Protein AF-F0GDU3-F1 (afdb_monomer_lite)

pLDDT: mean 96.69, std 1.93, range [89.75, 98.31]

Secondary structure (DSSP, 8-state):
-EEEEEEEEEEE-TTS-EEEEEEEEEEEE-TT-------STT--

Sequence (44 aa):
MIELDKLTKTFTGKDGQAVRAVDAVSLSVAEGEICVFLGPSGCG

Radius of gyration: 13.33 Å; chains: 1; bounding box: 27×12×35 Å

Foldseek 3Di:
DDWDAQDWDWDQDPVRDIDTLDGGDTDDADPPGDDDDDDDPSND

Structure (mmCIF, N/CA/C/O backbone):
data_AF-F0GDU3-F1
#
_entry.id   AF-F0GDU3-F1
#
loop_
_atom_site.group_PDB
_atom_site.id
_atom_site.type_symbol
_atom_site.label_atom_id
_atom_site.label_alt_id
_atom_site.label_comp_id
_atom_site.label_asym_id
_atom_site.label_entity_id
_atom_site.label_seq_id
_atom_site.pdbx_PDB_ins_code
_atom_site.Cartn_x
_atom_site.Cartn_y
_atom_site.Cartn_z
_atom_site.occupancy
_atom_site.B_iso_or_equiv
_atom_site.auth_seq_id
_atom_site.auth_comp_id
_atom_site.auth_asym_id
_atom_site.auth_atom_id
_atom_site.pdbx_PDB_model_num
ATOM 1 N N . MET A 1 1 ? -13.487 8.939 9.906 1.00 89.75 1 MET A N 1
ATOM 2 C CA . MET A 1 1 ? -13.433 7.588 9.308 1.00 89.75 1 MET A CA 1
ATOM 3 C C . MET A 1 1 ? -12.670 7.662 7.992 1.00 89.75 1 MET A C 1
ATOM 5 O O . MET A 1 1 ? -12.952 8.567 7.213 1.00 89.75 1 MET A O 1
ATOM 9 N N . ILE A 1 2 ? -11.682 6.789 7.781 1.00 97.69 2 ILE A N 1
ATOM 10 C CA . ILE A 1 2 ? -10.892 6.676 6.541 1.00 97.69 2 ILE A CA 1
ATOM 11 C C . ILE A 1 2 ? -11.205 5.320 5.912 1.00 97.69 2 ILE A C 1
ATOM 13 O O . ILE A 1 2 ? -11.124 4.316 6.607 1.00 97.69 2 ILE A O 1
ATOM 17 N N . GLU A 1 3 ? -11.501 5.295 4.613 1.00 98.19 3 GLU A N 1
ATOM 18 C CA . GLU A 1 3 ? -11.822 4.072 3.870 1.00 98.19 3 GLU A CA 1
ATOM 19 C C . GLU A 1 3 ? -11.002 3.991 2.578 1.00 98.19 3 GLU A C 1
ATOM 21 O O . GLU A 1 3 ? -10.937 4.952 1.808 1.00 98.19 3 GLU A O 1
ATOM 26 N N . LEU A 1 4 ? -10.400 2.829 2.335 1.00 98.12 4 LEU A N 1
ATOM 27 C CA . LEU A 1 4 ? -9.766 2.423 1.087 1.00 98.12 4 LEU A CA 1
ATOM 28 C C . LEU A 1 4 ? -10.457 1.148 0.597 1.00 98.12 4 LEU A C 1
ATOM 30 O O . LEU A 1 4 ? -10.515 0.161 1.329 1.00 98.12 4 LEU A O 1
ATOM 34 N N . ASP A 1 5 ? -10.916 1.147 -0.652 1.00 98.25 5 ASP A N 1
ATOM 35 C CA . ASP A 1 5 ? -11.461 -0.036 -1.324 1.00 98.25 5 ASP A CA 1
ATOM 36 C C . ASP A 1 5 ? -10.573 -0.391 -2.518 1.00 98.25 5 ASP A C 1
ATOM 38 O O . ASP A 1 5 ? -10.439 0.392 -3.461 1.00 98.25 5 ASP A O 1
ATOM 42 N N . LYS A 1 6 ? -9.931 -1.562 -2.444 1.00 98.25 6 LYS A N 1
ATOM 43 C CA . LYS A 1 6 ? -9.081 -2.149 -3.495 1.00 98.25 6 LYS A CA 1
ATOM 44 C C . LYS A 1 6 ? -8.119 -1.152 -4.1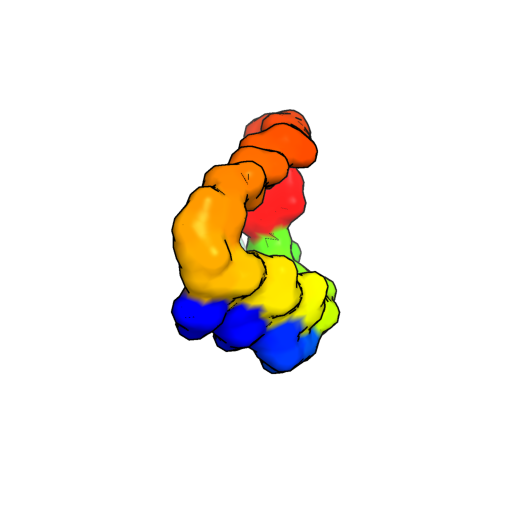59 1.00 98.25 6 LYS A C 1
ATOM 46 O O . LYS A 1 6 ? -7.908 -1.177 -5.376 1.00 98.25 6 LYS A O 1
ATOM 51 N N . LEU A 1 7 ? -7.485 -0.295 -3.360 1.00 97.94 7 LEU A N 1
ATOM 52 C CA . LEU A 1 7 ? -6.544 0.707 -3.840 1.00 97.94 7 LEU A CA 1
ATOM 53 C C . LEU A 1 7 ? -5.324 0.036 -4.478 1.00 97.94 7 LEU A C 1
ATOM 55 O O . LEU A 1 7 ? -4.652 -0.794 -3.869 1.00 97.94 7 LEU A O 1
ATOM 59 N N . THR A 1 8 ? -5.010 0.451 -5.702 1.00 98.19 8 THR A N 1
ATOM 60 C CA . THR A 1 8 ? -3.818 0.018 -6.434 1.00 98.19 8 THR A CA 1
ATOM 61 C C . THR A 1 8 ? -3.023 1.240 -6.867 1.00 98.19 8 THR A C 1
ATOM 63 O O . THR A 1 8 ? -3.591 2.202 -7.388 1.00 98.19 8 THR A O 1
ATOM 66 N N . LYS A 1 9 ? -1.700 1.203 -6.686 1.00 97.56 9 LYS A N 1
ATOM 67 C CA . LYS A 1 9 ? -0.790 2.238 -7.177 1.00 97.56 9 LYS A CA 1
ATOM 68 C C . LYS A 1 9 ? 0.335 1.612 -7.973 1.00 97.56 9 LYS A C 1
ATOM 70 O O . LYS A 1 9 ? 1.084 0.776 -7.474 1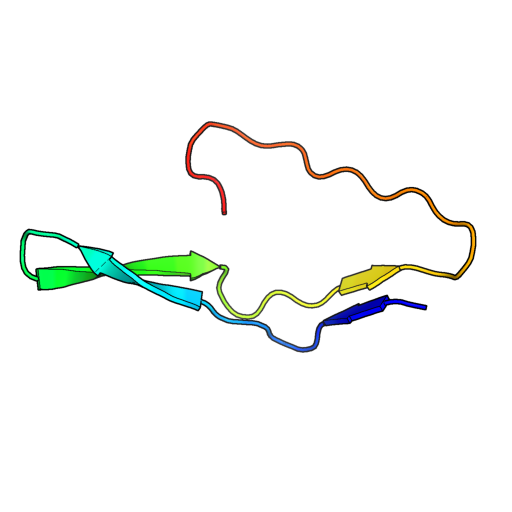.00 97.56 9 LYS A O 1
ATOM 75 N N . THR A 1 10 ? 0.497 2.108 -9.192 1.00 97.94 10 THR A N 1
ATOM 76 C CA . THR A 1 10 ? 1.612 1.759 -10.063 1.00 97.94 10 THR A CA 1
ATOM 77 C C . THR A 1 10 ? 2.438 3.003 -10.359 1.00 97.94 10 THR A C 1
ATOM 79 O O . THR A 1 10 ? 1.893 4.074 -10.632 1.00 97.94 10 THR A O 1
ATOM 82 N N . PHE A 1 11 ? 3.755 2.854 -10.292 1.00 97.31 11 PHE A N 1
ATOM 83 C CA . PHE A 1 11 ? 4.733 3.820 -10.768 1.00 97.31 11 PHE A CA 1
ATOM 84 C C . PHE A 1 11 ? 5.452 3.250 -11.985 1.00 97.31 11 PHE A C 1
ATOM 86 O O . PHE A 1 11 ? 5.618 2.038 -12.108 1.00 97.31 11 PHE A O 1
ATOM 93 N N . THR A 1 12 ? 5.921 4.132 -12.858 1.00 97.50 12 THR A N 1
ATOM 94 C CA . THR A 1 12 ? 6.814 3.757 -13.955 1.00 97.50 12 THR A CA 1
ATOM 95 C C . THR A 1 12 ? 8.250 4.032 -13.522 1.00 97.50 12 THR A C 1
ATOM 97 O O . THR A 1 12 ? 8.595 5.168 -13.192 1.00 97.50 12 THR A O 1
ATOM 100 N N . GLY A 1 13 ? 9.072 2.985 -13.483 1.00 93.44 13 GLY A N 1
ATOM 101 C CA . GLY A 1 13 ? 10.498 3.055 -13.195 1.00 93.44 13 GLY A CA 1
ATOM 102 C C . GLY A 1 13 ? 11.271 3.794 -14.287 1.00 93.44 13 GLY A C 1
ATOM 103 O O . GLY A 1 13 ? 10.786 3.995 -15.401 1.00 93.44 13 GLY A O 1
ATOM 104 N N . LYS A 1 14 ? 12.505 4.207 -13.977 1.00 92.69 14 LYS A N 1
ATOM 105 C CA . LYS A 1 14 ? 13.381 4.911 -14.937 1.00 92.69 14 LYS A CA 1
ATOM 106 C C . LYS A 1 14 ? 13.735 4.059 -16.162 1.00 92.69 14 LYS A C 1
ATOM 108 O O . LYS A 1 14 ? 14.037 4.602 -17.215 1.00 92.69 14 LYS A O 1
ATOM 113 N N . ASP A 1 15 ? 13.703 2.744 -16.003 1.00 94.94 15 ASP A N 1
ATOM 114 C CA . ASP A 1 15 ? 13.879 1.725 -17.039 1.00 94.94 15 ASP A CA 1
ATOM 115 C C . ASP A 1 15 ? 12.585 1.427 -17.823 1.00 94.94 15 ASP A C 1
ATOM 117 O O . ASP A 1 15 ? 12.570 0.552 -18.686 1.00 94.94 15 ASP A O 1
ATOM 121 N N . GLY A 1 16 ? 11.495 2.143 -17.527 1.00 94.44 16 GLY A N 1
ATOM 122 C CA . GLY A 1 16 ? 10.181 1.937 -18.127 1.00 94.44 16 GLY A CA 1
ATOM 123 C C . GLY A 1 16 ? 9.383 0.786 -17.510 1.00 94.44 16 GLY A C 1
ATOM 124 O O . GLY A 1 16 ? 8.247 0.566 -17.928 1.00 94.44 16 GLY A O 1
ATOM 125 N N . GLN A 1 17 ? 9.924 0.066 -16.520 1.00 96.44 17 GLN A N 1
ATOM 126 C CA . GLN A 1 17 ? 9.220 -1.048 -15.887 1.00 96.44 17 GLN A CA 1
ATOM 127 C C . GLN A 1 17 ? 8.134 -0.551 -14.935 1.00 96.44 17 GLN A C 1
ATOM 129 O O . GLN A 1 17 ? 8.318 0.409 -14.185 1.00 96.44 17 GLN A O 1
ATOM 134 N N . ALA A 1 18 ? 6.984 -1.219 -14.945 1.00 96.38 18 ALA A N 1
ATOM 135 C CA . ALA A 1 18 ? 5.901 -0.909 -14.025 1.00 96.38 18 ALA A CA 1
ATOM 136 C C . ALA A 1 18 ? 6.196 -1.509 -12.642 1.00 96.38 18 ALA A C 1
ATOM 138 O O . ALA A 1 18 ? 6.338 -2.722 -12.499 1.00 96.38 18 ALA A O 1
ATOM 139 N N . VAL A 1 19 ? 6.229 -0.664 -11.614 1.00 95.81 19 VAL A N 1
ATOM 140 C CA . VAL A 1 19 ? 6.321 -1.076 -10.211 1.00 95.81 19 VAL A CA 1
ATOM 141 C C . VAL A 1 19 ? 4.964 -0.873 -9.570 1.00 95.81 19 VAL A C 1
ATOM 143 O O . VAL A 1 19 ? 4.471 0.250 -9.466 1.00 95.81 19 VAL A O 1
ATOM 146 N N . ARG A 1 20 ? 4.344 -1.966 -9.137 1.00 96.50 20 ARG A N 1
ATOM 147 C CA . ARG A 1 20 ? 3.092 -1.920 -8.387 1.00 96.50 20 ARG A CA 1
ATOM 148 C C . ARG A 1 20 ? 3.415 -1.858 -6.902 1.00 96.50 20 ARG A C 1
ATOM 150 O O . ARG A 1 20 ? 3.814 -2.856 -6.320 1.00 96.50 20 ARG A O 1
ATOM 157 N N . ALA A 1 21 ? 3.303 -0.653 -6.360 1.00 96.81 21 ALA A N 1
ATOM 158 C CA . ALA A 1 21 ? 3.693 -0.318 -4.999 1.00 96.81 21 ALA A CA 1
ATOM 159 C C . ALA A 1 21 ? 2.654 -0.844 -3.994 1.00 96.81 21 ALA A C 1
ATOM 161 O O . ALA A 1 21 ? 2.991 -1.572 -3.069 1.00 96.81 21 ALA A O 1
ATOM 162 N N . VAL A 1 22 ? 1.366 -0.641 -4.297 1.00 97.44 22 VAL A N 1
ATOM 163 C CA . VAL A 1 22 ? 0.254 -1.320 -3.613 1.00 97.44 22 VAL A CA 1
ATOM 164 C C . VAL A 1 22 ? -0.678 -1.978 -4.627 1.00 97.44 22 VAL A C 1
ATOM 166 O O . VAL A 1 22 ? -0.896 -1.428 -5.710 1.00 97.44 22 VAL A O 1
ATOM 169 N N . ASP A 1 23 ? -1.220 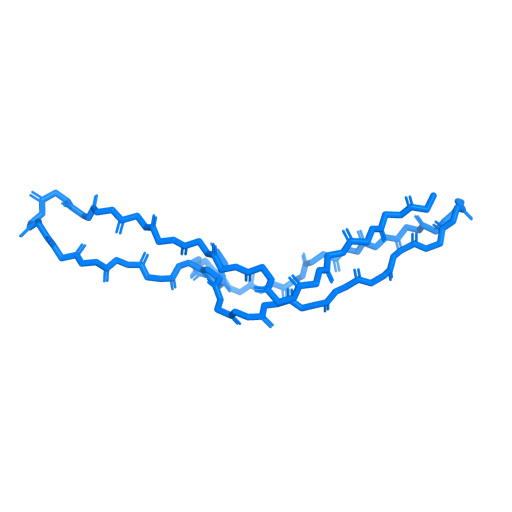-3.150 -4.287 1.00 97.81 23 ASP A N 1
ATOM 170 C CA . ASP A 1 23 ? -2.092 -3.967 -5.143 1.00 97.81 23 ASP A CA 1
ATOM 171 C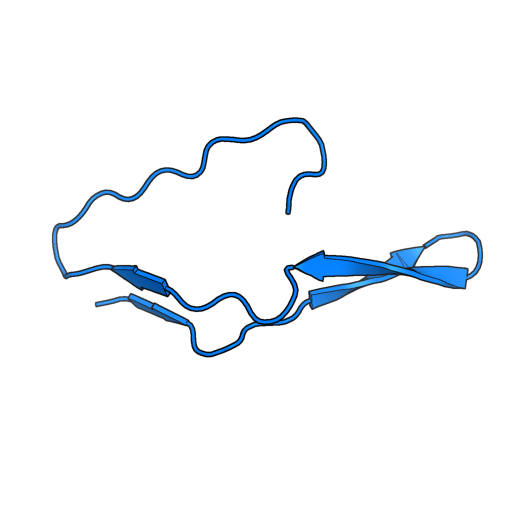 C . ASP A 1 23 ? -3.380 -4.335 -4.399 1.00 97.81 23 ASP A C 1
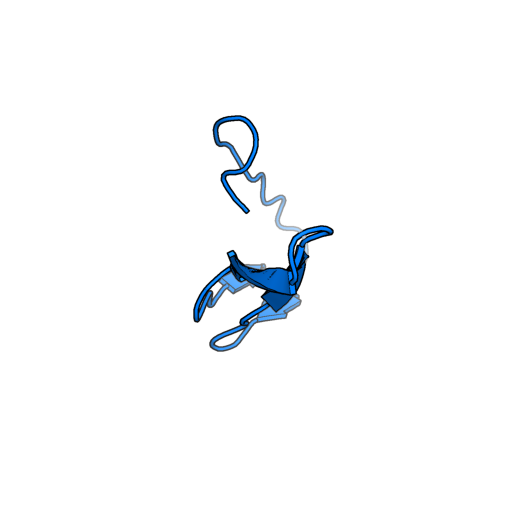ATOM 173 O O . ASP A 1 23 ? -3.343 -5.077 -3.421 1.00 97.81 23 ASP A O 1
ATOM 177 N N . ALA A 1 24 ? -4.512 -3.796 -4.854 1.00 98.12 24 ALA A N 1
ATOM 178 C CA . ALA A 1 24 ? -5.852 -4.057 -4.322 1.00 98.12 24 ALA A CA 1
ATOM 179 C C . ALA A 1 24 ? -6.000 -3.958 -2.782 1.00 98.12 24 ALA A C 1
ATOM 181 O O . ALA A 1 24 ? -6.774 -4.702 -2.174 1.00 98.12 24 ALA A O 1
ATOM 182 N N . VAL A 1 25 ? -5.310 -3.011 -2.140 1.00 97.56 25 VAL A N 1
ATOM 183 C CA . VAL A 1 25 ? -5.342 -2.840 -0.679 1.00 97.56 25 VAL A CA 1
ATOM 184 C C . VAL A 1 25 ? -6.674 -2.236 -0.237 1.00 97.56 25 VAL A C 1
ATOM 186 O O . VAL A 1 25 ? -7.083 -1.190 -0.736 1.00 97.56 25 VAL A O 1
ATOM 189 N N . SER A 1 26 ? -7.335 -2.882 0.726 1.00 98.31 26 SER A N 1
ATOM 190 C CA . SER A 1 26 ? -8.549 -2.364 1.370 1.00 98.31 26 SER A CA 1
ATOM 191 C C . SER A 1 26 ? -8.296 -2.143 2.860 1.00 98.31 26 SER A C 1
ATOM 193 O O . SER A 1 26 ? -7.646 -2.970 3.499 1.00 98.31 26 SER A O 1
ATOM 195 N N . LEU A 1 27 ? -8.773 -1.022 3.397 1.00 97.62 27 LEU A N 1
ATOM 196 C CA . LEU A 1 27 ? -8.525 -0.592 4.773 1.00 97.62 27 LEU A CA 1
ATOM 197 C C . LEU A 1 27 ? -9.657 0.312 5.255 1.00 97.62 27 LEU A C 1
ATOM 199 O O . LEU A 1 27 ? -9.998 1.272 4.574 1.00 97.62 27 LEU A O 1
ATOM 203 N N . SER A 1 28 ? -10.125 0.072 6.472 1.00 98.12 28 SER A N 1
ATOM 204 C CA . SER A 1 28 ? -11.012 0.961 7.220 1.00 98.12 28 SER A CA 1
ATOM 205 C C . SER A 1 28 ? -10.306 1.420 8.496 1.00 98.12 28 SER A C 1
ATOM 207 O O . SER A 1 28 ? -9.807 0.573 9.237 1.00 98.12 28 SER A O 1
ATOM 209 N N . VAL A 1 29 ? -10.275 2.724 8.776 1.00 98.00 29 VAL A N 1
ATOM 210 C CA . VAL A 1 29 ? -9.782 3.284 10.049 1.00 98.00 29 VAL A CA 1
ATOM 211 C C . VAL A 1 29 ? -10.886 4.124 10.682 1.00 98.00 29 VAL A C 1
ATOM 213 O O . VAL A 1 29 ? -11.375 5.098 10.087 1.00 98.00 29 VAL A O 1
ATOM 216 N N . ALA A 1 30 ? -11.292 3.747 11.893 1.00 98.25 30 ALA A N 1
ATOM 217 C CA . ALA A 1 30 ? -12.368 4.415 12.608 1.00 98.25 30 ALA A CA 1
ATOM 218 C C . ALA A 1 30 ? -11.961 5.827 13.064 1.00 98.25 30 ALA A C 1
ATOM 220 O O . ALA A 1 30 ? -10.790 6.203 13.115 1.00 98.25 30 ALA A O 1
ATOM 221 N N . GLU A 1 31 ? -12.949 6.662 13.382 1.00 98.12 31 GLU A N 1
ATOM 222 C CA . GLU A 1 31 ? -12.669 7.969 13.976 1.00 98.12 31 GLU A CA 1
ATOM 223 C C . GLU A 1 31 ? -12.063 7.810 15.379 1.00 98.12 31 GLU A C 1
ATOM 225 O O . GLU A 1 31 ? -12.559 7.034 16.191 1.00 98.12 31 GLU A O 1
ATOM 230 N N . GLY A 1 32 ? -10.970 8.530 15.648 1.00 97.94 32 GLY A N 1
ATOM 231 C CA . GLY A 1 32 ? -10.219 8.420 16.903 1.00 97.94 32 GLY A CA 1
ATOM 232 C C . GLY A 1 32 ? -9.249 7.231 16.981 1.00 97.94 32 GLY A C 1
ATOM 233 O O . GLY A 1 32 ? -8.551 7.100 17.983 1.00 97.94 32 GLY A O 1
ATOM 234 N N . GLU A 1 33 ? -9.167 6.389 15.947 1.00 98.06 33 GLU A N 1
ATOM 235 C CA . GLU A 1 33 ? -8.236 5.259 15.884 1.00 98.06 33 GLU A CA 1
ATOM 236 C C . GLU A 1 33 ? -6.852 5.684 15.366 1.00 98.06 33 GLU A C 1
ATOM 238 O O . GLU A 1 33 ? -6.727 6.512 14.461 1.00 98.06 33 GLU A O 1
ATOM 243 N N . ILE A 1 34 ? -5.797 5.087 15.931 1.00 97.38 34 ILE A N 1
ATOM 244 C CA . ILE A 1 34 ? -4.423 5.224 15.440 1.00 97.38 34 ILE A CA 1
ATOM 245 C C . ILE A 1 34 ? -4.035 3.924 14.737 1.00 97.38 34 ILE A C 1
ATOM 247 O O . ILE A 1 34 ? -3.922 2.878 15.372 1.00 97.38 34 ILE A O 1
ATOM 251 N N . CYS A 1 35 ? -3.779 4.013 13.434 1.00 96.94 35 CYS A N 1
ATOM 252 C CA . CYS A 1 35 ? -3.290 2.911 12.612 1.00 96.94 35 CYS A CA 1
ATOM 253 C C . CYS A 1 35 ? -1.820 3.156 12.234 1.00 96.94 35 CYS A C 1
ATOM 255 O O . 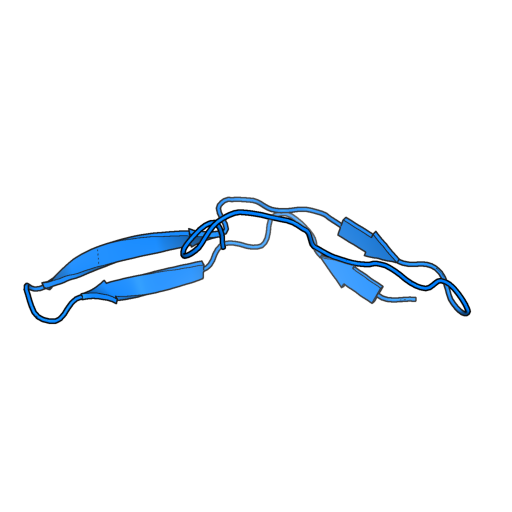CYS A 1 35 ? -1.457 4.262 11.831 1.00 96.94 35 CYS A O 1
ATOM 257 N N . VAL A 1 36 ? -0.968 2.134 12.363 1.00 97.31 36 VAL A N 1
ATOM 258 C CA . VAL A 1 36 ? 0.464 2.204 12.028 1.00 97.31 36 VAL A CA 1
ATOM 259 C C . VAL A 1 36 ? 0.803 1.105 11.031 1.00 97.31 36 VAL A C 1
ATOM 261 O O . VAL A 1 36 ? 0.527 -0.067 11.279 1.00 97.31 36 VAL A O 1
ATOM 264 N N . PHE A 1 37 ? 1.456 1.474 9.929 1.00 95.12 37 PHE A N 1
ATOM 265 C CA . PHE A 1 37 ? 2.018 0.516 8.982 1.00 95.12 37 PHE A CA 1
ATOM 266 C C . PHE A 1 37 ? 3.450 0.151 9.366 1.00 95.12 37 PHE A C 1
ATOM 268 O O . PHE A 1 37 ? 4.284 1.028 9.594 1.00 95.12 37 PHE A O 1
ATOM 275 N N . LEU A 1 38 ? 3.739 -1.149 9.398 1.00 97.19 38 LEU A N 1
ATOM 276 C CA . LEU A 1 38 ? 5.069 -1.692 9.646 1.00 97.19 38 LEU A CA 1
ATOM 277 C C . LEU A 1 38 ? 5.452 -2.633 8.507 1.00 97.19 38 LEU A C 1
ATOM 279 O O . LEU A 1 38 ? 4.727 -3.578 8.205 1.00 97.19 38 LEU A O 1
ATOM 283 N N . GLY A 1 39 ? 6.622 -2.406 7.921 1.00 96.44 39 GLY A N 1
ATOM 284 C CA . GLY A 1 39 ? 7.181 -3.286 6.908 1.00 96.44 39 GLY A CA 1
ATOM 285 C C . GLY A 1 39 ? 8.609 -2.897 6.520 1.00 96.44 39 GLY A C 1
ATOM 286 O O . GLY A 1 39 ? 9.103 -1.846 6.939 1.00 96.44 39 GLY A O 1
ATOM 287 N N . PRO A 1 40 ? 9.307 -3.770 5.775 1.00 97.81 40 PRO A N 1
ATOM 288 C CA . PRO A 1 40 ? 10.654 -3.499 5.286 1.00 97.81 40 PRO A CA 1
ATOM 289 C C . PRO A 1 40 ? 10.662 -2.381 4.232 1.00 97.81 40 PRO A C 1
ATOM 291 O O . PRO A 1 40 ? 9.628 -2.005 3.684 1.00 97.81 40 PRO A O 1
ATOM 294 N N . SER A 1 41 ? 11.854 -1.874 3.906 1.00 96.56 41 SER A N 1
ATOM 295 C CA . SER A 1 41 ? 12.026 -0.907 2.813 1.00 96.56 41 SER A CA 1
ATOM 296 C C . SER A 1 41 ? 11.390 -1.422 1.514 1.00 96.56 41 SER A C 1
ATOM 298 O O . SER A 1 41 ? 11.707 -2.527 1.071 1.00 96.56 41 SER A O 1
ATOM 300 N N . GLY A 1 42 ? 10.498 -0.622 0.919 1.00 94.31 42 GLY A N 1
ATOM 301 C CA . GLY A 1 42 ? 9.808 -0.941 -0.336 1.00 94.31 42 GLY A CA 1
ATOM 302 C C . GLY A 1 42 ? 8.576 -1.847 -0.213 1.00 94.31 42 GLY A C 1
ATOM 303 O O . GLY A 1 42 ? 8.137 -2.380 -1.226 1.00 94.31 42 GLY A O 1
ATOM 304 N N . CYS A 1 43 ? 8.018 -2.051 0.987 1.00 94.62 43 CYS A N 1
ATOM 305 C CA . CYS A 1 43 ? 6.833 -2.899 1.186 1.00 94.62 43 CYS A CA 1
ATOM 306 C C . CYS A 1 43 ? 5.496 -2.287 0.726 1.00 94.62 43 CYS A C 1
ATOM 308 O O . CYS A 1 43 ? 4.464 -2.943 0.867 1.00 94.62 43 CYS A O 1
ATOM 310 N N . GLY A 1 44 ? 5.498 -1.042 0.251 1.00 91.38 44 GLY A N 1
ATOM 311 C CA . GLY A 1 44 ? 4.309 -0.312 -0.180 1.00 91.38 44 GLY A CA 1
ATOM 312 C C . GLY A 1 44 ? 4.651 0.843 -1.099 1.00 91.38 44 GLY A C 1
ATOM 313 O O . GLY A 1 44 ? 5.777 1.380 -0.984 1.00 91.38 44 GLY A O 1
#